Protein AF-A0A6B3EWA5-F1 (afdb_monomer_lite)

Foldseek 3Di:
DDDDDDDDDPPDPPPPPDCVVVVLVVLLVVLVVVLVVQQVVCCVPVVGGDDCSVVSSVVSVVVSVVD

Sequence (67 aa):
MSSSTTQTSTIGSIGAPSRRNTELALLVFAVVIPVFAYANVGLAIDGSLPPGLLGYGVGLGLLAGVA

pLDDT: mean 85.61, std 12.53, range [46.84, 97.06]

Structure (mmCIF, N/CA/C/O backbone):
data_AF-A0A6B3EWA5-F1
#
_entry.id   AF-A0A6B3EWA5-F1
#
loop_
_atom_site.group_PDB
_atom_site.id
_atom_site.type_symbol
_atom_site.label_atom_id
_atom_site.label_alt_id
_atom_site.label_comp_id
_atom_site.label_asym_id
_atom_site.label_entity_id
_atom_site.label_seq_id
_atom_site.pdbx_PDB_ins_code
_atom_site.Cartn_x
_atom_site.Cartn_y
_atom_site.Cartn_z
_atom_site.occupancy
_atom_site.B_iso_or_equiv
_atom_site.auth_seq_id
_atom_site.auth_comp_id
_atom_site.auth_asym_id
_atom_site.auth_atom_id
_atom_site.pdbx_PDB_model_num
ATOM 1 N N . MET A 1 1 ? -42.454 37.078 45.598 1.00 50.91 1 MET A N 1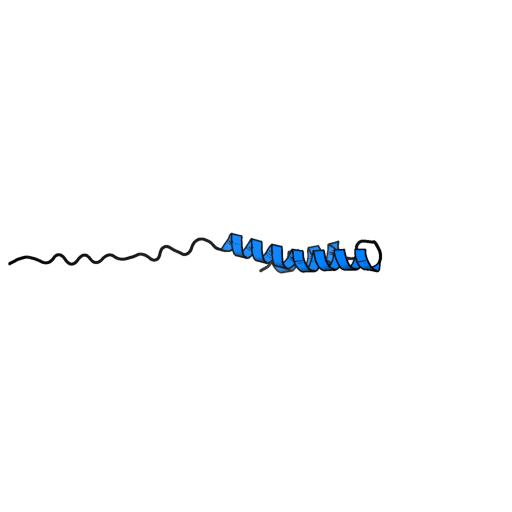
ATOM 2 C CA . MET A 1 1 ? -41.066 36.567 45.622 1.00 50.91 1 MET A CA 1
ATOM 3 C C . MET A 1 1 ? -40.950 35.576 44.480 1.00 50.91 1 MET A C 1
ATOM 5 O O . MET A 1 1 ? -41.508 34.495 44.581 1.00 50.91 1 MET A O 1
ATOM 9 N N . SER A 1 2 ? -40.380 35.998 43.353 1.00 46.84 2 SER A N 1
ATOM 10 C CA . SER A 1 2 ? -40.291 35.168 42.146 1.00 46.84 2 SER A CA 1
ATOM 11 C C . SER A 1 2 ? -39.065 34.266 42.251 1.00 46.84 2 SER A C 1
ATOM 13 O O . SER A 1 2 ? -37.945 34.763 42.326 1.00 46.84 2 SER A O 1
ATOM 15 N N . SER A 1 3 ? -39.278 32.956 42.319 1.00 50.94 3 SER A N 1
ATOM 16 C CA . SER A 1 3 ? -38.207 31.964 42.404 1.00 50.94 3 SER A CA 1
ATOM 17 C C . SER A 1 3 ? -37.563 31.773 41.030 1.00 50.94 3 SER A C 1
ATOM 19 O O . SER A 1 3 ? -38.209 31.292 40.103 1.00 50.94 3 SER A O 1
ATOM 21 N N . SER A 1 4 ? -36.295 32.151 40.890 1.00 60.66 4 SER A N 1
ATOM 22 C CA . SER A 1 4 ? -35.505 31.903 39.682 1.00 60.66 4 SER A CA 1
ATOM 23 C C . SER A 1 4 ? -35.071 30.434 39.640 1.00 60.66 4 SER A C 1
ATOM 25 O O . SER A 1 4 ? -34.271 29.998 40.467 1.00 60.66 4 SER A O 1
ATOM 27 N N . THR A 1 5 ? -35.595 29.653 38.695 1.00 67.69 5 THR A N 1
ATOM 28 C CA . THR A 1 5 ? -35.172 28.263 38.463 1.00 67.69 5 THR A CA 1
ATOM 29 C C . THR A 1 5 ? -33.856 28.245 37.679 1.00 67.69 5 THR A C 1
ATOM 31 O O . THR A 1 5 ? -33.841 28.482 36.473 1.00 67.69 5 THR A O 1
ATOM 34 N N . THR A 1 6 ? -32.741 27.962 38.353 1.00 70.12 6 THR A N 1
ATOM 35 C CA . THR A 1 6 ? -31.432 27.740 37.716 1.00 70.12 6 THR A CA 1
ATOM 36 C C . THR A 1 6 ? -31.428 26.388 37.000 1.00 70.12 6 THR A C 1
ATOM 38 O O . THR A 1 6 ? -31.412 25.345 37.649 1.00 70.12 6 THR A O 1
ATOM 41 N N . GLN A 1 7 ? -31.442 26.390 35.664 1.00 72.31 7 GLN A N 1
ATOM 42 C CA . GLN A 1 7 ? -31.286 25.176 34.857 1.00 72.31 7 GLN A CA 1
ATOM 43 C C . GLN A 1 7 ? -29.810 24.934 34.525 1.00 72.31 7 GLN A C 1
ATOM 45 O O . GLN A 1 7 ? -29.244 25.571 33.637 1.00 72.31 7 GLN A O 1
ATOM 50 N N . THR A 1 8 ? -29.184 23.989 35.225 1.00 74.69 8 THR A N 1
ATOM 51 C CA . THR A 1 8 ? -27.844 23.492 34.888 1.00 74.69 8 THR A CA 1
ATOM 52 C C . T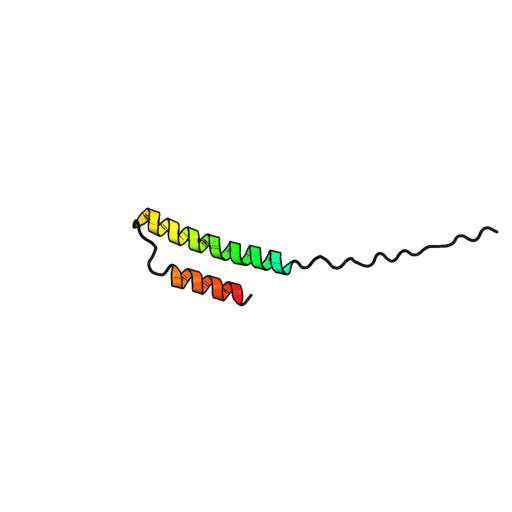HR A 1 8 ? -27.960 22.503 33.733 1.00 74.69 8 THR A C 1
ATOM 54 O O . THR A 1 8 ? -28.334 21.349 33.923 1.00 74.69 8 THR A O 1
ATOM 57 N N . SER A 1 9 ? -27.653 22.960 32.521 1.00 73.69 9 SER A N 1
ATOM 58 C CA . SER A 1 9 ? -27.558 22.090 31.347 1.00 73.69 9 SER A CA 1
ATOM 59 C C . SER A 1 9 ? -26.158 21.481 31.297 1.00 73.69 9 SER A C 1
ATOM 61 O O . SER A 1 9 ? -25.197 22.150 30.922 1.00 73.69 9 SER A O 1
ATOM 63 N N . THR A 1 10 ? -26.015 20.219 31.698 1.00 75.31 10 THR A N 1
ATOM 64 C CA . THR A 1 10 ? -24.775 19.470 31.466 1.00 75.31 10 THR A CA 1
ATOM 65 C C . THR A 1 10 ? -24.703 19.110 29.984 1.00 75.31 10 THR A C 1
ATOM 67 O O . THR A 1 10 ? -25.381 18.192 29.528 1.00 75.31 10 THR A O 1
ATOM 70 N N . ILE A 1 11 ? -23.882 19.830 29.217 1.00 71.62 11 ILE A N 1
ATOM 71 C CA . ILE A 1 11 ? -23.500 19.410 27.866 1.00 71.62 11 ILE A CA 1
ATOM 72 C C . ILE A 1 11 ? -22.523 18.244 28.037 1.00 71.62 11 ILE A C 1
ATOM 74 O O . ILE A 1 11 ? -21.340 18.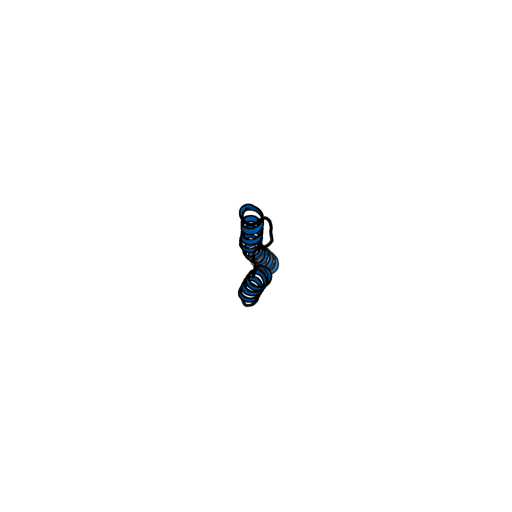447 28.310 1.00 71.62 11 ILE A O 1
ATOM 78 N N . GLY A 1 12 ? -23.028 17.013 27.949 1.00 69.31 12 GLY A N 1
ATOM 79 C CA . GLY A 1 12 ? -22.167 15.839 27.844 1.00 69.31 12 GLY A CA 1
ATOM 80 C C . GLY A 1 12 ? -21.272 15.997 26.618 1.00 69.31 12 GLY A C 1
ATOM 81 O O . GLY A 1 12 ? -21.752 16.394 25.554 1.00 69.31 12 GLY A O 1
ATOM 82 N N . SER A 1 13 ? -19.972 15.729 26.756 1.00 72.12 13 SER A N 1
ATOM 83 C CA . SER A 1 13 ? -19.099 15.660 25.590 1.00 72.12 13 SER A CA 1
ATOM 84 C C . SER A 1 13 ? -19.658 14.585 24.663 1.00 72.12 13 SER A C 1
ATOM 86 O O . SER A 1 13 ? -19.703 13.404 25.006 1.00 72.12 13 SER A O 1
ATOM 88 N N . ILE A 1 14 ? -20.143 14.994 23.489 1.00 67.94 14 ILE A N 1
ATOM 89 C CA . ILE A 1 14 ? -20.487 14.037 22.443 1.00 67.94 14 ILE A CA 1
ATOM 90 C C . ILE A 1 14 ? -19.141 13.421 22.064 1.00 67.94 14 ILE A C 1
ATOM 92 O O . ILE A 1 14 ? -18.246 14.119 21.582 1.00 67.94 14 ILE A O 1
ATOM 96 N N . GLY A 1 15 ? -18.928 12.161 22.451 1.00 66.69 15 GLY A N 1
ATOM 97 C CA . GLY A 1 15 ? -17.666 11.472 22.203 1.00 66.69 15 GLY A CA 1
ATOM 98 C C . GLY A 1 15 ? -17.302 11.642 20.734 1.00 66.69 15 GLY A C 1
ATOM 99 O O . GLY A 1 15 ? -18.155 11.446 19.868 1.00 66.69 15 GLY A O 1
ATOM 100 N N . ALA A 1 16 ? -16.073 12.084 20.458 1.00 71.69 16 ALA A N 1
ATOM 101 C CA . ALA A 1 16 ? -15.643 12.331 19.090 1.00 71.69 16 ALA A CA 1
ATOM 102 C C . ALA A 1 16 ? -15.966 11.100 18.222 1.00 71.69 16 ALA A C 1
ATOM 104 O O . ALA A 1 16 ? -15.663 9.981 18.649 1.00 71.69 16 ALA A O 1
ATOM 105 N N . PRO A 1 17 ? -16.575 11.280 17.034 1.00 73.12 17 PRO A N 1
ATOM 106 C CA . PRO A 1 17 ? -16.871 10.167 16.145 1.00 73.12 17 PRO A CA 1
ATOM 107 C C . PRO A 1 17 ? -15.628 9.302 15.932 1.00 73.12 17 PRO A C 1
ATOM 109 O O . PRO A 1 17 ? -14.524 9.834 15.791 1.00 73.12 17 PRO A O 1
ATOM 112 N N . SER A 1 18 ? -15.815 7.981 15.911 1.00 75.38 18 SER A N 1
ATOM 113 C CA . SER A 1 18 ? -14.758 7.004 15.633 1.00 75.38 18 SER A CA 1
ATOM 114 C C . SER A 1 18 ? -13.948 7.422 14.401 1.00 75.38 18 SER A C 1
ATOM 116 O O . SER A 1 18 ? -14.473 7.471 13.289 1.00 75.38 18 SER A O 1
ATOM 118 N N . ARG A 1 19 ? -12.664 7.735 14.608 1.00 83.69 19 ARG A N 1
ATOM 119 C CA . ARG A 1 19 ? -11.726 8.148 13.547 1.00 83.69 19 ARG A CA 1
ATOM 120 C C . ARG A 1 19 ? -10.935 6.978 12.979 1.00 83.69 19 ARG A C 1
ATOM 122 O O . ARG A 1 19 ? -10.235 7.142 11.989 1.00 83.69 19 ARG A O 1
ATOM 129 N N . ARG A 1 20 ? -11.090 5.790 13.564 1.00 85.50 20 ARG A N 1
ATOM 130 C CA . ARG A 1 20 ? -10.302 4.594 13.258 1.00 85.50 20 ARG A CA 1
ATOM 131 C C . ARG A 1 20 ? -10.362 4.201 11.777 1.00 85.50 20 ARG A C 1
ATOM 133 O O . ARG A 1 20 ? -9.362 3.775 11.217 1.00 85.50 20 ARG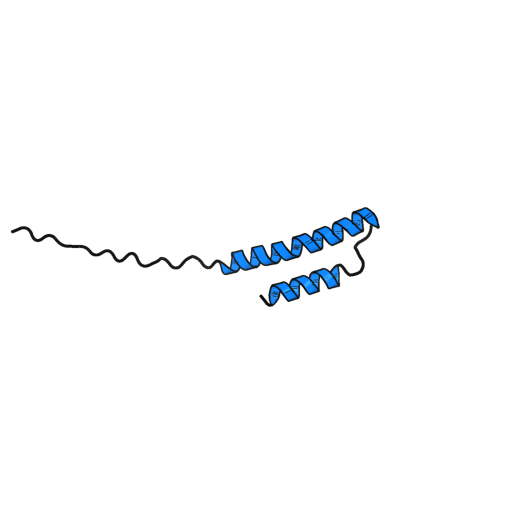 A O 1
ATOM 140 N N . ASN A 1 21 ? -11.509 4.398 11.119 1.00 88.62 21 ASN A N 1
ATOM 141 C CA . ASN A 1 21 ? -11.638 4.165 9.676 1.00 88.62 21 ASN A CA 1
ATOM 142 C C . ASN A 1 21 ? -10.856 5.197 8.851 1.00 88.62 21 ASN A C 1
ATOM 144 O O . ASN A 1 21 ? -10.263 4.841 7.837 1.00 88.62 21 ASN A O 1
ATOM 148 N N . THR A 1 22 ? -10.848 6.462 9.277 1.00 92.12 22 THR A N 1
ATOM 149 C CA . THR A 1 22 ? -10.071 7.528 8.633 1.00 92.12 22 THR A CA 1
ATOM 150 C C . THR A 1 22 ? -8.578 7.297 8.828 1.00 92.12 22 THR A C 1
ATOM 152 O O . THR A 1 22 ? -7.819 7.422 7.876 1.00 92.12 22 THR A O 1
ATOM 155 N N . GLU A 1 23 ? -8.160 6.907 10.030 1.00 91.06 23 GLU A N 1
ATOM 156 C CA . GLU A 1 23 ? -6.773 6.543 10.334 1.00 91.06 23 GLU A CA 1
ATOM 157 C C . GLU A 1 23 ? -6.313 5.364 9.467 1.00 91.06 23 GLU A C 1
ATOM 159 O O . GLU A 1 23 ? -5.283 5.467 8.804 1.00 91.06 23 GLU A O 1
ATOM 164 N N . LEU A 1 24 ? -7.123 4.302 9.363 1.00 92.56 24 LEU A N 1
ATOM 165 C CA . LEU A 1 24 ? -6.851 3.171 8.470 1.00 92.56 24 LEU A CA 1
ATOM 166 C C . LEU A 1 24 ? -6.763 3.611 7.000 1.00 92.56 24 LEU A C 1
ATOM 168 O O . LEU A 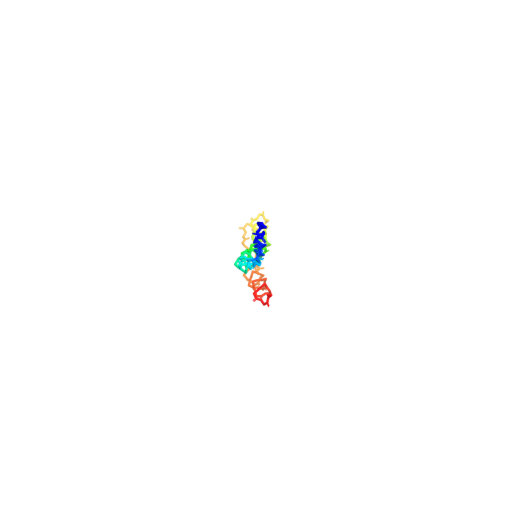1 24 ? -5.853 3.197 6.288 1.00 92.56 24 LEU A O 1
ATOM 172 N N . ALA A 1 25 ? -7.686 4.454 6.532 1.00 93.94 25 ALA A N 1
ATOM 173 C CA . ALA A 1 25 ? -7.679 4.935 5.152 1.00 93.94 25 ALA A CA 1
ATOM 174 C C . ALA A 1 25 ? -6.419 5.757 4.839 1.00 93.94 25 ALA A C 1
ATOM 176 O O . ALA A 1 25 ? -5.804 5.557 3.792 1.00 93.94 25 ALA A O 1
ATOM 177 N N . LEU A 1 26 ? -6.009 6.641 5.753 1.00 94.75 26 LEU A N 1
ATOM 178 C CA . LEU A 1 26 ? -4.781 7.426 5.621 1.00 94.75 26 LEU A CA 1
ATOM 179 C C . LEU A 1 26 ? -3.534 6.540 5.656 1.00 94.75 26 LEU A C 1
ATOM 181 O O . LEU A 1 26 ? -2.597 6.782 4.900 1.00 94.75 26 LEU A O 1
ATOM 185 N N . LEU A 1 27 ? -3.539 5.495 6.481 1.00 94.31 27 LEU A N 1
ATOM 186 C CA . LEU A 1 27 ? -2.454 4.524 6.567 1.00 94.31 27 LEU A CA 1
ATOM 187 C C . LEU A 1 27 ? -2.332 3.687 5.284 1.00 94.31 27 LEU A C 1
ATOM 189 O O . LEU A 1 27 ? -1.242 3.574 4.726 1.00 94.31 27 LEU A O 1
ATOM 193 N N . VAL A 1 28 ? -3.444 3.173 4.750 1.00 95.62 28 VAL A N 1
ATOM 194 C CA . VAL A 1 28 ? -3.459 2.481 3.448 1.00 95.62 28 VAL A CA 1
ATOM 195 C C . VAL A 1 28 ? -2.987 3.420 2.339 1.00 95.62 28 VAL A C 1
ATOM 197 O O . VAL A 1 28 ? -2.141 3.045 1.528 1.00 95.62 28 VAL A O 1
ATOM 200 N N . PHE A 1 29 ? -3.479 4.658 2.322 1.00 96.69 29 PHE A N 1
ATOM 201 C CA . PHE A 1 29 ? -3.052 5.669 1.360 1.00 96.69 29 PHE A CA 1
ATOM 202 C C . PHE A 1 29 ? -1.542 5.939 1.438 1.00 96.69 29 PHE A C 1
ATOM 204 O O . PHE A 1 29 ? -0.871 5.971 0.406 1.00 96.69 29 PHE A O 1
ATOM 211 N N . ALA A 1 30 ? -0.988 6.043 2.649 1.00 95.56 30 ALA A N 1
ATOM 212 C CA . ALA A 1 30 ? 0.441 6.236 2.869 1.00 95.56 30 ALA A CA 1
ATOM 213 C C . ALA A 1 30 ? 1.297 5.082 2.319 1.00 95.56 30 ALA A C 1
ATOM 215 O O . ALA A 1 30 ? 2.406 5.334 1.857 1.00 95.56 30 ALA A O 1
ATOM 216 N N . VAL A 1 31 ? 0.793 3.842 2.317 1.00 96.44 31 VAL A N 1
ATOM 217 C CA . VAL A 1 31 ? 1.479 2.682 1.712 1.00 96.44 31 VAL A CA 1
ATOM 218 C C . VAL A 1 31 ? 1.357 2.677 0.187 1.00 96.44 31 VAL A C 1
ATOM 220 O O . VAL A 1 31 ? 2.310 2.330 -0.511 1.00 96.44 31 VAL A O 1
ATOM 223 N N . VAL A 1 32 ? 0.207 3.079 -0.355 1.00 97.06 32 VAL A N 1
ATOM 224 C CA . VAL A 1 32 ? -0.032 3.072 -1.807 1.00 97.06 32 VAL A CA 1
ATOM 225 C C . VAL A 1 32 ? 0.895 4.044 -2.541 1.00 97.06 32 VAL A C 1
ATOM 227 O O . VAL A 1 32 ? 1.408 3.689 -3.602 1.00 97.06 32 VAL A O 1
ATOM 230 N N . ILE A 1 33 ? 1.155 5.233 -1.982 1.00 97.06 33 ILE A N 1
ATOM 231 C CA . ILE A 1 33 ? 2.017 6.254 -2.608 1.00 97.06 33 ILE A CA 1
ATOM 232 C C . ILE A 1 33 ? 3.403 5.700 -3.001 1.00 97.06 33 ILE A C 1
ATOM 234 O O . ILE A 1 33 ? 3.736 5.745 -4.189 1.00 97.06 33 ILE A O 1
ATOM 238 N N . PRO A 1 34 ? 4.227 5.173 -2.074 1.00 94.62 34 PRO A N 1
ATOM 239 C CA . PRO A 1 34 ? 5.562 4.690 -2.409 1.00 94.62 34 PRO A CA 1
ATOM 240 C C . PRO A 1 34 ? 5.540 3.445 -3.304 1.00 94.62 34 PRO A C 1
ATOM 242 O O . PRO A 1 34 ? 6.403 3.311 -4.169 1.00 94.62 34 PRO A O 1
ATOM 245 N N . VAL A 1 35 ? 4.552 2.554 -3.160 1.00 96.12 35 VAL A N 1
ATOM 246 C CA . VAL A 1 35 ? 4.419 1.370 -4.030 1.00 96.12 35 VAL A CA 1
ATOM 247 C C . VAL A 1 35 ? 4.136 1.785 -5.472 1.00 96.12 35 VAL A C 1
ATOM 249 O O . VAL A 1 35 ? 4.768 1.277 -6.401 1.00 96.12 35 VAL A O 1
ATOM 252 N N . PHE A 1 36 ? 3.224 2.739 -5.665 1.00 95.75 36 PHE A N 1
ATOM 253 C CA . PHE A 1 36 ? 2.904 3.260 -6.989 1.00 95.75 36 PHE A CA 1
ATOM 254 C C . PHE A 1 36 ? 4.080 4.030 -7.594 1.00 95.75 36 PHE A C 1
ATOM 256 O O . PHE A 1 36 ? 4.380 3.858 -8.774 1.00 95.75 36 PHE A O 1
ATOM 263 N N . ALA A 1 37 ? 4.790 4.825 -6.789 1.00 95.94 37 ALA A N 1
ATOM 264 C CA . ALA A 1 37 ? 5.999 5.511 -7.230 1.00 95.94 37 ALA A CA 1
ATOM 265 C C . ALA A 1 37 ? 7.070 4.515 -7.698 1.00 95.94 37 ALA A C 1
ATOM 267 O O . ALA A 1 37 ? 7.618 4.676 -8.784 1.00 95.94 37 ALA A O 1
ATOM 268 N N . TYR A 1 38 ? 7.318 3.448 -6.933 1.00 93.44 38 TYR A N 1
ATOM 269 C CA . TYR A 1 38 ? 8.289 2.421 -7.309 1.00 93.44 38 TYR A CA 1
ATOM 270 C C . TYR A 1 38 ? 7.902 1.723 -8.619 1.00 93.44 38 TYR A C 1
ATOM 272 O O . TYR A 1 38 ? 8.735 1.609 -9.518 1.00 93.44 38 TYR A O 1
ATOM 280 N N . ALA A 1 39 ? 6.625 1.348 -8.778 1.00 94.56 39 ALA A N 1
ATOM 281 C CA . ALA A 1 39 ? 6.107 0.805 -10.035 1.00 94.56 39 ALA A CA 1
ATOM 282 C C . ALA A 1 39 ? 6.329 1.761 -11.213 1.00 94.56 39 ALA A C 1
ATOM 284 O O . ALA A 1 39 ? 6.817 1.347 -12.262 1.00 94.56 39 ALA A O 1
ATOM 285 N N . ASN A 1 40 ? 5.975 3.036 -11.036 1.00 96.31 40 ASN A N 1
ATOM 286 C CA . ASN A 1 40 ? 6.062 4.038 -12.089 1.00 96.31 40 ASN A CA 1
ATOM 287 C C . ASN A 1 40 ? 7.512 4.303 -12.509 1.00 96.31 40 ASN A C 1
ATOM 289 O O . ASN A 1 40 ? 7.781 4.389 -13.701 1.00 96.31 40 ASN A O 1
ATOM 293 N N . VAL A 1 41 ? 8.446 4.349 -11.555 1.00 95.19 41 VAL A N 1
ATOM 294 C CA . VAL A 1 41 ? 9.882 4.502 -11.830 1.00 95.19 41 VAL A CA 1
ATOM 295 C C . VAL A 1 41 ? 10.419 3.330 -12.652 1.00 95.19 41 VAL A C 1
ATOM 297 O O . VAL A 1 41 ? 11.086 3.567 -13.655 1.00 95.19 41 VAL A O 1
ATOM 300 N N . GLY A 1 42 ? 10.093 2.083 -12.292 1.00 92.69 42 GLY A N 1
ATOM 301 C CA . GLY A 1 42 ? 10.513 0.919 -13.087 1.00 92.69 42 GLY A CA 1
ATOM 302 C C . GLY A 1 42 ? 9.931 0.939 -14.499 1.00 92.69 42 GLY A C 1
ATOM 303 O O . GLY A 1 42 ? 10.643 0.713 -15.474 1.00 92.69 42 GLY A O 1
ATOM 304 N N . LEU A 1 43 ? 8.655 1.307 -14.634 1.00 95.06 43 LEU A N 1
ATOM 305 C CA . LEU A 1 43 ? 8.024 1.445 -15.948 1.00 95.06 43 LEU A CA 1
ATOM 306 C C . LEU A 1 43 ? 8.653 2.570 -16.779 1.00 95.06 43 LEU A C 1
ATOM 308 O O . LEU A 1 43 ? 8.783 2.426 -17.991 1.00 95.06 43 LEU A O 1
ATOM 312 N N . ALA A 1 44 ? 9.046 3.675 -16.147 1.00 93.88 44 ALA A N 1
ATOM 313 C CA . ALA A 1 44 ? 9.647 4.817 -16.825 1.00 93.88 44 ALA A CA 1
ATOM 314 C C . ALA A 1 44 ? 11.099 4.561 -17.259 1.00 93.88 44 ALA A C 1
ATOM 316 O O . ALA A 1 44 ? 11.514 5.073 -18.296 1.00 93.88 44 ALA A O 1
ATOM 317 N N . ILE A 1 45 ? 11.867 3.801 -16.471 1.00 94.69 45 ILE A N 1
ATOM 318 C CA . ILE A 1 45 ? 13.296 3.558 -16.718 1.00 94.69 45 ILE A CA 1
ATOM 319 C C . ILE A 1 45 ? 13.506 2.274 -17.526 1.00 94.69 45 ILE A C 1
ATOM 321 O O . ILE A 1 45 ? 14.187 2.297 -18.548 1.00 94.69 45 ILE A O 1
ATOM 325 N N . ASP A 1 46 ? 12.900 1.170 -17.089 1.00 91.12 46 ASP A N 1
ATOM 326 C CA . ASP A 1 46 ? 13.157 -0.179 -17.604 1.00 91.12 46 ASP A CA 1
ATOM 327 C C . ASP A 1 46 ? 12.010 -0.714 -18.480 1.00 91.12 46 ASP A C 1
ATOM 329 O O . ASP A 1 46 ? 12.087 -1.826 -19.005 1.00 91.12 46 ASP A O 1
ATOM 333 N N . GLY A 1 47 ? 10.905 0.033 -18.614 1.00 91.06 47 GLY A N 1
ATOM 334 C CA . GLY A 1 47 ? 9.721 -0.395 -19.369 1.00 91.06 47 GLY A CA 1
ATOM 335 C C . GLY A 1 47 ? 8.978 -1.583 -18.745 1.00 91.06 47 GLY A C 1
ATOM 336 O O . GLY A 1 47 ? 8.121 -2.186 -19.391 1.00 91.06 47 GLY A O 1
ATOM 337 N N . SER A 1 48 ? 9.302 -1.948 -17.504 1.00 91.62 48 SER A N 1
ATOM 338 C CA . SER A 1 48 ? 8.750 -3.116 -16.817 1.00 91.62 48 SER A CA 1
ATOM 339 C C . SER A 1 48 ? 8.553 -2.845 -15.325 1.00 91.62 48 SER A C 1
ATOM 341 O O . SER A 1 48 ? 9.049 -1.864 -14.777 1.00 91.62 48 SER A O 1
ATOM 343 N N . LEU A 1 49 ? 7.766 -3.687 -14.654 1.00 90.19 49 LEU A N 1
ATOM 344 C CA . LEU A 1 49 ? 7.568 -3.550 -13.212 1.00 90.19 49 LEU A CA 1
ATOM 345 C C . LEU A 1 49 ? 8.866 -3.917 -12.468 1.00 90.19 49 LEU A C 1
ATOM 347 O O . LEU A 1 49 ? 9.454 -4.954 -12.785 1.00 90.19 49 LEU A O 1
ATOM 351 N N . PRO A 1 50 ? 9.283 -3.134 -11.453 1.00 89.44 50 PRO A N 1
ATOM 352 C CA . PRO A 1 50 ? 10.522 -3.396 -10.738 1.00 89.44 50 PRO A CA 1
ATOM 353 C C . PRO A 1 50 ? 10.556 -4.795 -10.102 1.00 89.44 50 PRO A C 1
ATOM 355 O O . PRO A 1 50 ? 9.570 -5.213 -9.473 1.00 89.44 50 PRO A O 1
ATOM 358 N N . PRO A 1 51 ? 11.697 -5.505 -10.171 1.00 85.62 51 PRO A N 1
ATOM 359 C CA . PRO A 1 51 ? 11.872 -6.759 -9.456 1.00 85.62 51 PRO A CA 1
ATOM 360 C C . PRO A 1 51 ? 11.810 -6.489 -7.949 1.00 85.62 51 PRO A C 1
ATOM 362 O O . PRO A 1 51 ? 12.612 -5.743 -7.401 1.00 85.62 51 PRO A O 1
ATOM 365 N N . GLY A 1 52 ? 10.827 -7.088 -7.274 1.00 89.19 52 GLY A N 1
ATOM 366 C CA . GLY A 1 52 ? 10.603 -6.891 -5.839 1.00 89.19 52 GLY A CA 1
ATOM 367 C C . GLY A 1 52 ? 9.444 -5.961 -5.484 1.00 89.19 52 GLY A C 1
ATOM 368 O O . GLY A 1 52 ? 9.162 -5.817 -4.298 1.00 89.19 52 GLY A O 1
ATOM 369 N N . LEU A 1 53 ? 8.709 -5.409 -6.462 1.00 91.94 53 LEU A N 1
ATOM 370 C CA . LEU A 1 53 ? 7.493 -4.614 -6.221 1.00 91.94 53 LEU A CA 1
ATOM 371 C C . LEU A 1 53 ? 6.522 -5.306 -5.248 1.00 91.94 53 LEU A C 1
ATOM 373 O O . LEU A 1 53 ? 6.045 -4.688 -4.299 1.00 91.94 53 LEU A O 1
ATOM 377 N N . LEU A 1 54 ? 6.255 -6.599 -5.468 1.00 90.44 54 LEU A N 1
ATOM 378 C CA . LEU A 1 54 ? 5.360 -7.381 -4.612 1.00 90.44 54 LEU A CA 1
ATOM 379 C C . LEU A 1 54 ? 5.907 -7.515 -3.186 1.00 90.44 54 LEU A C 1
ATOM 381 O O . LEU A 1 54 ? 5.164 -7.309 -2.235 1.00 90.44 54 LEU A O 1
ATOM 385 N N . GLY A 1 55 ? 7.200 -7.809 -3.027 1.00 92.25 55 GLY A N 1
ATOM 386 C CA . GLY A 1 55 ? 7.832 -7.928 -1.709 1.00 92.25 55 GLY A CA 1
ATOM 387 C C . GLY A 1 55 ? 7.873 -6.597 -0.958 1.00 92.25 55 GLY A C 1
ATOM 388 O O . GLY A 1 55 ? 7.579 -6.553 0.232 1.00 92.25 55 GLY A O 1
ATOM 389 N N . TYR A 1 56 ? 8.160 -5.504 -1.664 1.00 92.31 56 TYR A N 1
ATOM 390 C CA . TYR A 1 56 ? 8.140 -4.149 -1.121 1.00 92.31 56 TYR A CA 1
ATOM 391 C C . TYR A 1 56 ? 6.730 -3.735 -0.682 1.00 92.31 56 TYR A C 1
ATOM 393 O O . TYR A 1 56 ? 6.542 -3.296 0.451 1.00 92.31 56 TYR A O 1
ATOM 401 N N . GLY A 1 57 ? 5.726 -3.942 -1.541 1.00 91.62 57 GLY A N 1
ATOM 402 C CA . GLY A 1 57 ? 4.334 -3.619 -1.231 1.00 91.62 57 GLY A CA 1
ATOM 403 C C . GLY A 1 57 ? 3.773 -4.449 -0.078 1.00 91.62 57 GLY A C 1
ATOM 404 O O . GLY A 1 57 ? 3.141 -3.897 0.820 1.00 91.62 57 GLY A O 1
ATOM 405 N N . VAL A 1 58 ? 4.060 -5.753 -0.049 1.00 93.62 58 VAL A N 1
ATOM 406 C CA . VAL A 1 58 ? 3.674 -6.628 1.069 1.00 93.62 58 VAL A CA 1
ATOM 407 C C . VAL A 1 58 ? 4.413 -6.238 2.349 1.00 93.62 58 VAL A C 1
ATOM 409 O O . VAL A 1 58 ? 3.782 -6.139 3.396 1.00 93.62 58 VAL A O 1
ATOM 412 N N . GLY A 1 59 ? 5.717 -5.963 2.283 1.00 94.25 59 GLY A N 1
ATOM 413 C CA . GLY A 1 59 ? 6.508 -5.544 3.441 1.00 94.25 59 GLY A CA 1
ATOM 414 C C . GLY A 1 59 ? 5.984 -4.254 4.070 1.00 94.25 59 GLY A C 1
ATOM 415 O O . GLY A 1 59 ? 5.779 -4.202 5.282 1.00 94.25 59 GLY A O 1
ATOM 416 N N . LEU A 1 60 ? 5.687 -3.241 3.251 1.00 94.69 60 LEU A N 1
ATOM 417 C CA . LEU A 1 60 ? 5.078 -2.000 3.732 1.00 94.69 60 LEU A CA 1
ATOM 418 C C . LEU A 1 60 ? 3.656 -2.211 4.257 1.00 94.69 60 LEU A C 1
ATOM 420 O O . LEU A 1 60 ? 3.307 -1.648 5.290 1.00 94.69 60 LEU A O 1
ATOM 424 N N . GLY A 1 61 ? 2.849 -3.038 3.588 1.00 92.81 61 GLY A N 1
ATOM 425 C CA . GLY A 1 61 ? 1.496 -3.364 4.037 1.00 92.81 61 GLY A CA 1
ATOM 426 C C . GLY A 1 61 ? 1.473 -4.075 5.392 1.00 92.81 61 GLY A C 1
ATOM 427 O O . GLY A 1 61 ? 0.654 -3.739 6.243 1.00 92.81 61 GLY A O 1
ATOM 428 N N . LEU A 1 62 ? 2.398 -5.011 5.626 1.00 95.12 62 LEU A N 1
ATOM 429 C CA . LEU A 1 62 ? 2.541 -5.695 6.914 1.00 95.12 62 LEU A CA 1
ATOM 430 C C . LEU A 1 62 ? 3.005 -4.740 8.015 1.00 95.12 62 LEU A C 1
ATOM 432 O O . LEU A 1 62 ? 2.441 -4.760 9.105 1.00 95.12 62 LEU A O 1
ATOM 436 N N . LEU A 1 63 ? 3.997 -3.890 7.731 1.00 93.25 63 LEU A N 1
ATOM 437 C CA . LEU A 1 63 ? 4.493 -2.900 8.690 1.00 93.25 63 LEU A CA 1
ATOM 438 C C . LEU A 1 63 ? 3.371 -1.933 9.091 1.00 93.25 63 LEU A C 1
ATOM 440 O O . LEU A 1 63 ? 3.154 -1.683 10.272 1.00 93.25 63 LEU A O 1
ATOM 444 N N . ALA A 1 64 ? 2.603 -1.464 8.109 1.00 92.31 64 ALA A N 1
ATOM 445 C CA . ALA A 1 64 ? 1.454 -0.604 8.337 1.00 92.31 64 ALA A CA 1
ATOM 446 C C . ALA A 1 64 ? 0.321 -1.320 9.099 1.00 92.31 64 ALA A C 1
ATOM 448 O O . ALA A 1 64 ? -0.326 -0.708 9.937 1.00 92.31 64 ALA A O 1
ATOM 449 N N . GLY A 1 65 ? 0.088 -2.611 8.849 1.00 87.81 65 GLY A N 1
ATOM 450 C CA . GLY A 1 65 ? -0.985 -3.380 9.489 1.00 87.81 65 GLY A CA 1
ATOM 451 C C . GLY A 1 65 ? -0.741 -3.777 10.951 1.00 87.81 65 GLY A C 1
ATOM 452 O O . GLY A 1 65 ? -1.682 -4.213 11.610 1.00 87.81 65 GLY A O 1
ATOM 453 N N . VAL A 1 66 ? 0.494 -3.659 11.452 1.00 89.31 66 VAL A N 1
ATOM 454 C CA . VAL A 1 66 ? 0.839 -3.896 12.870 1.00 89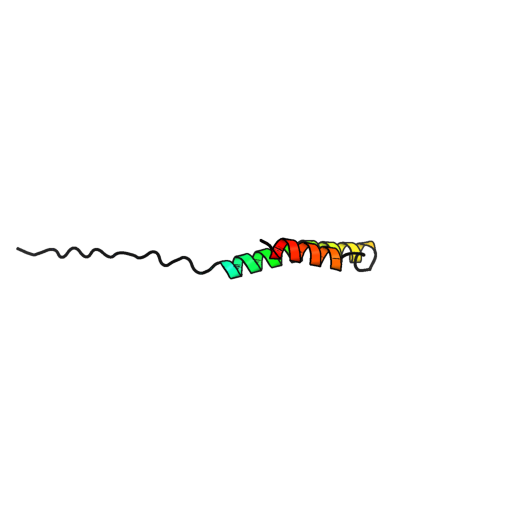.31 66 VAL A CA 1
ATOM 455 C C . VAL A 1 66 ? 0.643 -2.640 13.736 1.00 89.31 66 VAL A C 1
ATOM 457 O O . VAL A 1 66 ? 0.567 -2.766 14.958 1.00 89.31 66 VAL A O 1
ATOM 460 N N . ALA A 1 67 ? 0.567 -1.455 13.121 1.00 71.94 67 ALA A N 1
ATOM 461 C CA . ALA A 1 67 ? 0.357 -0.174 13.803 1.00 71.94 67 ALA A CA 1
ATOM 462 C C . ALA A 1 67 ? -1.063 -0.036 14.382 1.00 71.94 67 ALA A C 1
ATOM 464 O O . ALA A 1 67 ? -1.177 0.579 15.466 1.00 71.94 67 ALA A O 1
#

Secondary structure (DSSP, 8-state):
--------------PPP--HHHHHHHHHHHHHHHHHHHHHHHHHHHSSPPTTHHHHHHHHHHHHHH-

Radius of gyration: 25.34 Å; chains: 1; bounding box: 54×44×65 Å